Protein AF-A0A956K8D3-F1 (afdb_monomer)

Structure (mmCIF, N/CA/C/O backbone):
data_AF-A0A956K8D3-F1
#
_entry.id   AF-A0A956K8D3-F1
#
loop_
_atom_site.group_PDB
_atom_site.id
_atom_site.type_symbol
_atom_site.label_atom_id
_atom_site.label_alt_id
_atom_site.label_comp_id
_atom_site.label_asym_id
_atom_site.label_entity_id
_atom_site.label_seq_id
_atom_site.pdbx_PDB_ins_code
_atom_site.Cartn_x
_atom_site.Cartn_y
_atom_site.Cartn_z
_atom_site.occupancy
_atom_site.B_iso_or_equiv
_atom_site.auth_seq_id
_atom_site.auth_comp_id
_atom_site.auth_asym_id
_atom_site.auth_atom_id
_atom_site.pdbx_PDB_model_num
ATOM 1 N N . MET A 1 1 ? -39.172 15.515 18.268 1.00 52.19 1 MET A N 1
ATOM 2 C CA . MET A 1 1 ? -38.448 15.051 17.065 1.00 52.19 1 MET A CA 1
ATOM 3 C C . MET A 1 1 ? -37.147 14.419 17.526 1.00 52.19 1 MET A C 1
ATOM 5 O O . MET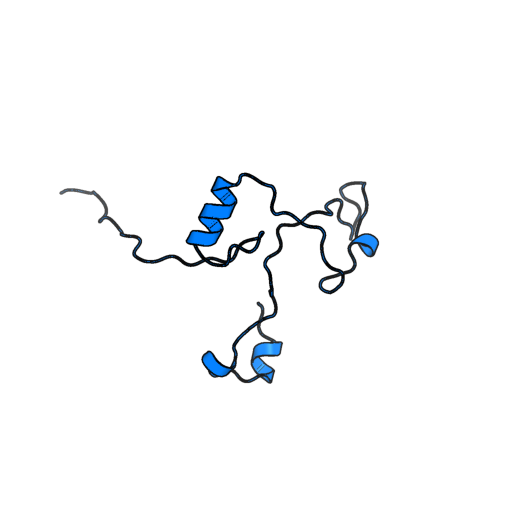 A 1 1 ? -36.376 15.100 18.186 1.00 52.19 1 MET A O 1
ATOM 9 N N . SER A 1 2 ? -36.963 13.117 17.293 1.00 63.44 2 SER A N 1
ATOM 10 C CA . SER A 1 2 ? -35.732 12.402 17.650 1.00 63.44 2 SER A CA 1
ATOM 11 C C . SER A 1 2 ? -34.638 12.799 16.661 1.00 63.44 2 SER A C 1
ATOM 13 O O . SER A 1 2 ? -34.750 12.506 15.477 1.00 63.44 2 SER A O 1
ATOM 15 N N . THR A 1 3 ? -33.616 13.507 17.130 1.00 68.94 3 THR A N 1
ATOM 16 C CA . THR A 1 3 ? -32.465 13.981 16.342 1.00 68.94 3 THR A CA 1
ATOM 17 C C . THR A 1 3 ? -31.327 12.960 16.300 1.00 68.94 3 THR A C 1
ATOM 19 O O . THR A 1 3 ? -30.160 13.328 16.174 1.00 68.94 3 THR A O 1
ATOM 22 N N . ARG A 1 4 ? -31.627 11.663 16.436 1.00 76.50 4 ARG A N 1
ATOM 23 C CA . ARG A 1 4 ? -30.594 10.633 16.317 1.00 76.50 4 ARG A CA 1
ATOM 24 C C . ARG A 1 4 ? -30.403 10.303 14.843 1.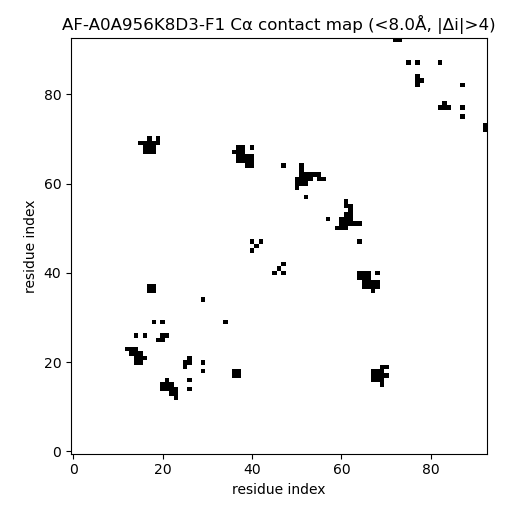00 76.50 4 ARG A C 1
ATOM 26 O O . ARG A 1 4 ? -31.355 9.892 14.187 1.00 76.50 4 ARG A O 1
ATOM 33 N N . ALA A 1 5 ? -29.188 10.519 14.344 1.00 82.50 5 ALA A N 1
ATOM 34 C CA . ALA A 1 5 ? -28.803 10.093 13.006 1.00 82.50 5 ALA A CA 1
ATOM 35 C C . ALA A 1 5 ? -29.099 8.595 12.824 1.00 82.50 5 ALA A C 1
ATOM 37 O O . ALA A 1 5 ? -28.950 7.809 13.766 1.00 82.50 5 ALA A O 1
ATOM 38 N N . GLU A 1 6 ? -29.549 8.227 11.626 1.00 91.44 6 GLU A N 1
ATOM 39 C CA . GLU A 1 6 ? -29.804 6.838 11.253 1.00 91.44 6 GLU A CA 1
ATOM 40 C C . GLU A 1 6 ? -28.517 6.011 11.374 1.00 91.44 6 GLU A C 1
ATOM 42 O O . GLU A 1 6 ? -27.425 6.481 11.047 1.00 91.44 6 GLU A O 1
ATOM 47 N N . ALA A 1 7 ? -28.633 4.790 11.899 1.00 93.88 7 ALA A N 1
ATOM 48 C CA . ALA A 1 7 ? -27.484 3.911 12.069 1.00 93.88 7 ALA A CA 1
ATOM 49 C C . ALA A 1 7 ? -27.033 3.353 10.712 1.00 93.88 7 ALA A C 1
ATOM 51 O O . ALA A 1 7 ? -27.851 2.858 9.941 1.00 93.88 7 ALA A O 1
ATOM 52 N N . ILE A 1 8 ? -25.725 3.385 10.452 1.00 94.69 8 ILE A N 1
ATOM 53 C CA . ILE A 1 8 ? -25.120 2.839 9.233 1.00 94.69 8 ILE A CA 1
ATOM 54 C C . ILE A 1 8 ? -24.437 1.513 9.563 1.00 94.69 8 ILE A C 1
ATOM 56 O O . ILE A 1 8 ? -23.639 1.439 10.499 1.00 94.69 8 ILE A O 1
ATOM 60 N N . ALA A 1 9 ? -24.748 0.468 8.795 1.00 97.31 9 ALA A N 1
ATOM 61 C CA . ALA A 1 9 ? -24.147 -0.852 8.945 1.00 97.31 9 ALA A CA 1
ATOM 62 C C . ALA A 1 9 ? -22.931 -1.024 8.024 1.00 97.31 9 ALA A C 1
ATOM 64 O O . ALA A 1 9 ? -22.963 -0.638 6.856 1.00 97.31 9 ALA A O 1
ATOM 65 N N . ILE A 1 10 ? -21.883 -1.671 8.539 1.00 96.50 10 ILE A N 1
ATOM 66 C CA . ILE A 1 10 ? -20.759 -2.161 7.736 1.00 96.50 10 ILE A CA 1
ATOM 67 C C . ILE A 1 10 ? -21.115 -3.575 7.278 1.00 96.50 10 ILE A C 1
ATOM 69 O O . ILE A 1 10 ? -21.250 -4.474 8.105 1.00 96.50 10 ILE A O 1
ATOM 73 N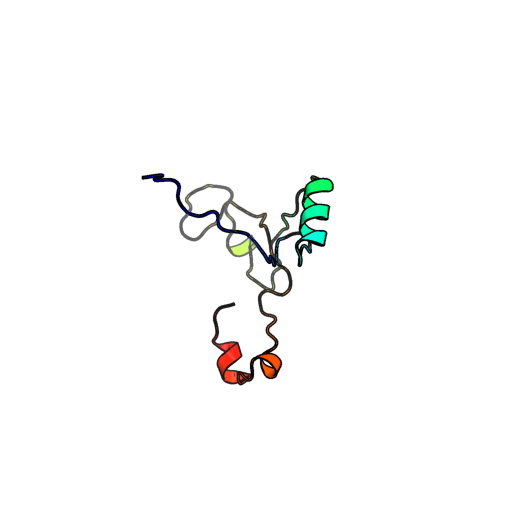 N . VAL A 1 11 ? -21.292 -3.762 5.970 1.00 97.75 11 VAL A N 1
ATOM 74 C CA . VAL A 1 11 ? -21.735 -5.042 5.378 1.00 97.75 11 VAL A CA 1
ATOM 75 C C . VAL A 1 11 ? -20.639 -5.770 4.594 1.00 97.75 11 VAL A C 1
ATOM 77 O O . VAL A 1 11 ? -20.873 -6.866 4.096 1.00 97.75 11 VAL A O 1
ATOM 80 N N . GLY A 1 12 ? -19.446 -5.183 4.480 1.00 97.38 12 GLY A N 1
ATOM 81 C CA . GLY A 1 12 ? -18.313 -5.781 3.779 1.00 97.38 12 GLY A CA 1
ATOM 82 C C . GLY A 1 12 ? -16.989 -5.112 4.142 1.00 97.38 12 GLY A C 1
ATOM 83 O O . GLY A 1 12 ? -16.964 -3.949 4.545 1.00 97.38 12 GLY A O 1
ATOM 84 N N . MET A 1 13 ? -15.900 -5.868 4.009 1.00 97.38 13 MET A N 1
ATOM 85 C CA . MET A 1 13 ? -14.526 -5.430 4.256 1.00 97.38 13 MET A CA 1
ATOM 86 C C . MET A 1 13 ? -13.553 -6.209 3.363 1.00 97.38 13 MET A C 1
ATOM 88 O O . MET A 1 13 ? -13.789 -7.374 3.054 1.00 97.38 13 MET A O 1
ATOM 92 N N . ALA A 1 14 ? -12.469 -5.556 2.959 1.00 97.19 14 ALA A N 1
ATOM 93 C CA . ALA A 1 14 ? -11.343 -6.146 2.244 1.00 97.19 14 ALA A CA 1
ATOM 94 C C . ALA A 1 14 ? -10.088 -5.332 2.580 1.00 97.19 14 ALA A C 1
ATOM 96 O O . ALA A 1 14 ? -10.188 -4.128 2.835 1.00 97.19 14 ALA A O 1
ATOM 97 N N . CYS A 1 15 ? -8.921 -5.969 2.596 1.00 95.56 15 CYS A N 1
ATOM 98 C CA . CYS A 1 15 ? -7.663 -5.295 2.890 1.00 95.56 15 CYS A CA 1
ATOM 99 C C . CYS A 1 15 ? -6.467 -6.010 2.259 1.00 95.56 15 CYS A C 1
ATOM 101 O O . CYS A 1 15 ? -6.536 -7.189 1.931 1.00 95.56 15 CYS A O 1
ATOM 103 N N . ARG A 1 16 ? -5.366 -5.270 2.118 1.00 96.12 16 ARG A N 1
ATOM 104 C CA . ARG A 1 16 ? -4.019 -5.803 1.920 1.00 96.12 16 ARG A CA 1
ATOM 105 C C . ARG A 1 16 ? -3.072 -5.051 2.843 1.00 96.12 16 ARG A C 1
ATOM 107 O O . ARG A 1 16 ? -3.013 -3.823 2.792 1.00 96.12 16 ARG A O 1
ATOM 114 N N . PHE A 1 17 ? -2.364 -5.781 3.691 1.00 95.50 17 PHE A N 1
ATOM 115 C CA . PHE A 1 17 ? -1.471 -5.251 4.712 1.00 95.50 17 PHE A CA 1
ATOM 116 C C . PHE A 1 17 ? -0.144 -6.023 4.740 1.00 95.50 17 PHE A C 1
ATOM 118 O O . PHE A 1 17 ? -0.061 -7.132 4.206 1.00 95.50 17 PHE A O 1
ATOM 125 N N . PRO A 1 18 ? 0.898 -5.455 5.377 1.00 95.12 18 PRO A N 1
ATOM 126 C CA . PRO A 1 18 ? 2.154 -6.161 5.592 1.00 95.12 18 PRO A CA 1
ATOM 127 C C . PRO A 1 18 ? 1.987 -7.464 6.379 1.00 95.12 18 PRO A C 1
ATOM 129 O O . PRO A 1 18 ? 1.051 -7.618 7.165 1.00 95.12 18 PRO A O 1
ATOM 132 N N . GLY A 1 19 ? 2.925 -8.391 6.183 1.00 93.12 19 GLY A N 1
ATOM 133 C CA . GLY A 1 19 ? 2.894 -9.710 6.824 1.00 93.12 19 GLY A CA 1
ATOM 134 C C . GLY A 1 19 ? 2.000 -10.729 6.114 1.00 93.12 19 GLY A C 1
ATOM 135 O O . GLY A 1 19 ? 1.528 -11.665 6.753 1.00 93.12 19 GLY A O 1
ATOM 136 N N . GLY A 1 20 ? 1.745 -10.548 4.813 1.00 93.25 20 GLY A N 1
ATOM 137 C CA . GLY A 1 20 ? 0.930 -11.464 4.007 1.00 93.25 20 GLY A CA 1
ATOM 138 C C . GLY A 1 20 ? -0.576 -11.387 4.280 1.00 93.25 20 GLY A C 1
ATOM 139 O O . GLY A 1 20 ? -1.321 -12.272 3.859 1.00 93.25 20 GLY A O 1
ATOM 140 N N . ALA A 1 21 ? -1.034 -10.343 4.974 1.00 96.38 21 ALA A N 1
ATOM 141 C CA . ALA A 1 21 ? -2.436 -10.130 5.310 1.00 96.38 21 ALA A CA 1
ATOM 142 C C . ALA A 1 21 ? -3.213 -9.586 4.099 1.00 96.38 21 ALA A C 1
ATOM 144 O O . ALA A 1 21 ? -3.360 -8.376 3.931 1.00 96.38 21 ALA A O 1
ATOM 145 N N . ASN A 1 22 ? -3.685 -10.487 3.238 1.00 96.50 22 ASN A N 1
ATOM 146 C CA . ASN A 1 22 ? -4.367 -10.168 1.977 1.00 96.50 22 ASN A CA 1
ATOM 147 C C . ASN A 1 22 ? -5.903 -10.218 2.064 1.00 96.50 22 ASN A C 1
ATOM 149 O O . ASN A 1 22 ? -6.589 -10.082 1.049 1.00 96.50 22 ASN A O 1
ATOM 153 N N . ASP A 1 23 ? -6.429 -10.417 3.271 1.00 97.38 23 ASP A N 1
ATOM 154 C CA . ASP A 1 23 ? -7.850 -10.454 3.594 1.00 97.38 23 ASP A CA 1
ATOM 155 C C . ASP A 1 23 ? -8.060 -10.204 5.110 1.00 97.38 23 ASP A C 1
ATOM 157 O O . ASP A 1 23 ? -7.099 -10.201 5.889 1.00 97.38 23 ASP A O 1
ATOM 161 N N . PRO A 1 24 ? -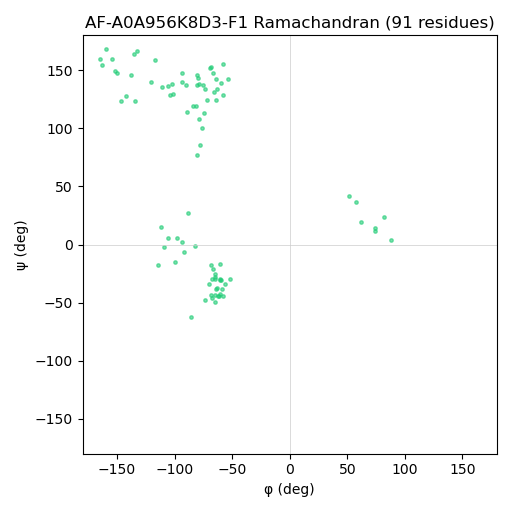9.304 -9.964 5.567 1.00 97.88 24 PRO A N 1
ATOM 162 C CA . PRO A 1 24 ? -9.577 -9.695 6.979 1.00 97.88 24 PRO A CA 1
ATOM 163 C C . PRO A 1 24 ? -9.199 -10.830 7.940 1.00 97.88 24 PRO A C 1
ATOM 165 O O . PRO A 1 24 ? -8.856 -10.559 9.090 1.00 97.88 24 PRO A O 1
ATOM 168 N N . GLU A 1 25 ? -9.267 -12.085 7.493 1.00 97.94 25 GLU A N 1
ATOM 169 C CA . GLU A 1 25 ? -8.991 -13.265 8.321 1.00 97.94 25 GLU A CA 1
ATOM 170 C C . GLU A 1 25 ? -7.485 -13.392 8.579 1.00 97.94 25 GLU A C 1
ATOM 172 O O . GLU A 1 25 ? -7.048 -13.512 9.725 1.00 97.94 25 GLU A O 1
ATOM 177 N N . SER A 1 26 ? -6.677 -13.268 7.527 1.00 97.31 26 SER A N 1
ATOM 178 C CA . SER A 1 26 ? -5.217 -13.218 7.613 1.00 97.31 26 SER A CA 1
ATOM 179 C C . SER A 1 26 ? -4.728 -11.989 8.382 1.00 97.31 26 SER A C 1
ATOM 181 O O . SER A 1 26 ? -3.810 -12.105 9.194 1.00 97.31 26 SER A O 1
ATOM 183 N N . PHE A 1 27 ? -5.375 -10.830 8.218 1.00 97.00 27 PHE A N 1
ATOM 184 C CA . PHE A 1 27 ? -5.084 -9.648 9.031 1.00 97.00 27 PHE A CA 1
ATOM 185 C C . PHE A 1 27 ? -5.346 -9.889 10.521 1.00 97.00 27 PHE A C 1
ATOM 187 O O . PHE A 1 27 ? -4.511 -9.538 11.355 1.00 97.00 27 PHE A O 1
ATOM 194 N N . TRP A 1 28 ? -6.468 -10.524 10.867 1.00 97.56 28 TRP A N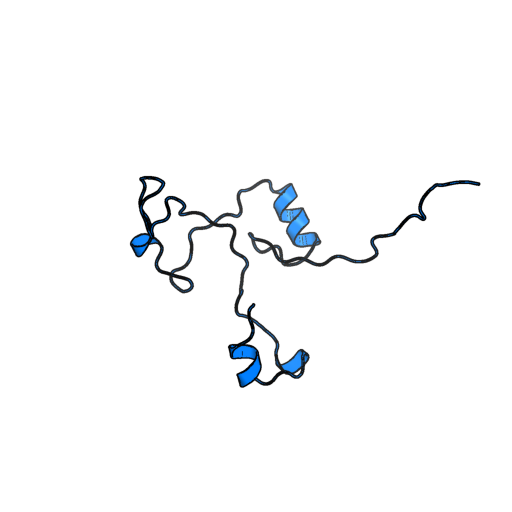 1
ATOM 195 C CA . TRP A 1 28 ? -6.751 -10.883 12.254 1.00 97.56 28 TRP A CA 1
ATOM 196 C C . TRP A 1 28 ? -5.681 -11.822 12.825 1.00 97.56 28 TRP A C 1
ATOM 198 O O . TRP A 1 28 ? -5.183 -11.579 13.923 1.00 97.56 28 TRP A O 1
ATOM 208 N N . GLY A 1 29 ? -5.242 -12.816 12.047 1.00 97.75 29 GLY A N 1
ATOM 209 C CA . GLY A 1 29 ? -4.147 -13.708 12.438 1.00 97.75 29 GLY A CA 1
ATOM 210 C C . GLY A 1 29 ? -2.827 -12.977 12.717 1.00 97.75 29 GLY A C 1
ATOM 211 O O . GLY A 1 29 ? -2.133 -13.304 13.680 1.00 97.75 29 GLY A O 1
ATOM 212 N N . VAL A 1 30 ? -2.495 -11.944 11.933 1.00 96.38 30 VAL A N 1
ATOM 213 C CA . VAL A 1 30 ? -1.325 -11.082 12.190 1.00 96.38 30 VAL A CA 1
ATOM 214 C C . VAL A 1 30 ? -1.453 -10.353 13.532 1.00 96.38 30 VAL A C 1
ATOM 216 O O . VAL A 1 30 ? -0.496 -10.315 14.307 1.00 96.38 30 VAL A O 1
ATOM 219 N N . LEU A 1 31 ? -2.631 -9.799 13.831 1.00 97.00 31 LEU A N 1
ATOM 220 C CA . LEU A 1 31 ? -2.878 -9.096 15.093 1.00 97.00 31 LEU A CA 1
ATOM 221 C C . LEU A 1 31 ? -2.788 -10.035 16.300 1.00 97.00 31 LEU A C 1
ATOM 223 O O . LEU A 1 31 ? -2.168 -9.678 17.301 1.00 97.00 31 LEU A O 1
ATOM 227 N N . GLU A 1 32 ? -3.373 -11.229 16.202 1.00 98.31 32 GLU A N 1
ATOM 228 C CA . GLU A 1 32 ? -3.317 -12.243 17.259 1.00 98.31 32 GLU A CA 1
ATOM 229 C C . GLU A 1 32 ? -1.890 -12.732 17.520 1.00 98.31 32 GLU A C 1
ATOM 231 O O . GLU A 1 32 ? -1.516 -12.947 18.674 1.00 98.31 32 GLU A O 1
ATOM 236 N N . ALA A 1 33 ? -1.075 -12.872 16.469 1.00 97.12 33 ALA A N 1
ATOM 237 C CA . ALA A 1 33 ? 0.328 -13.250 16.609 1.00 97.12 33 ALA A CA 1
ATOM 238 C C . ALA A 1 33 ? 1.151 -12.180 17.349 1.00 97.12 33 ALA A C 1
ATOM 240 O O . ALA A 1 33 ? 2.134 -12.516 18.009 1.00 97.12 33 ALA A O 1
ATOM 241 N N . GLY A 1 34 ? 0.771 -10.899 17.243 1.00 95.38 34 GLY A N 1
ATOM 242 C CA . GLY A 1 34 ? 1.436 -9.789 17.934 1.00 95.38 34 GLY A CA 1
ATOM 243 C C . GLY A 1 34 ? 2.902 -9.587 17.531 1.00 95.38 34 GLY A C 1
ATOM 244 O O . GLY A 1 34 ? 3.673 -8.988 18.282 1.00 95.38 34 GLY A O 1
ATOM 245 N N . LEU A 1 35 ? 3.305 -10.114 16.372 1.00 89.56 35 LEU A N 1
ATOM 246 C CA . LEU A 1 35 ? 4.672 -10.034 15.866 1.00 89.56 35 LEU A CA 1
ATOM 247 C C . LEU A 1 35 ? 4.850 -8.826 14.935 1.00 89.56 35 LEU A C 1
ATOM 249 O O . LEU A 1 35 ? 3.916 -8.452 14.222 1.00 89.56 35 LEU A O 1
ATOM 253 N N . PRO A 1 36 ? 6.049 -8.218 14.906 1.00 92.94 36 PRO A N 1
ATOM 254 C CA . PRO A 1 36 ? 6.362 -7.175 13.940 1.00 92.94 36 PRO A CA 1
ATOM 255 C C . PRO A 1 36 ? 6.316 -7.730 12.509 1.00 92.94 36 PRO A C 1
ATOM 257 O O . PRO A 1 36 ? 6.876 -8.788 12.224 1.00 92.94 36 PRO A O 1
ATOM 260 N N . VAL A 1 37 ? 5.662 -6.988 11.615 1.00 95.19 37 VAL A N 1
ATOM 261 C CA . VAL A 1 37 ? 5.516 -7.315 10.183 1.00 95.19 37 VAL A CA 1
ATOM 262 C C . VAL A 1 37 ? 6.273 -6.346 9.274 1.00 95.19 37 VAL A C 1
ATOM 264 O O . VAL A 1 37 ? 6.019 -6.271 8.074 1.00 95.19 37 VAL A O 1
ATOM 267 N N . ASP A 1 38 ? 7.187 -5.567 9.845 1.00 93.94 38 ASP A N 1
ATOM 268 C CA . ASP A 1 38 ? 8.087 -4.723 9.080 1.00 93.94 38 ASP A C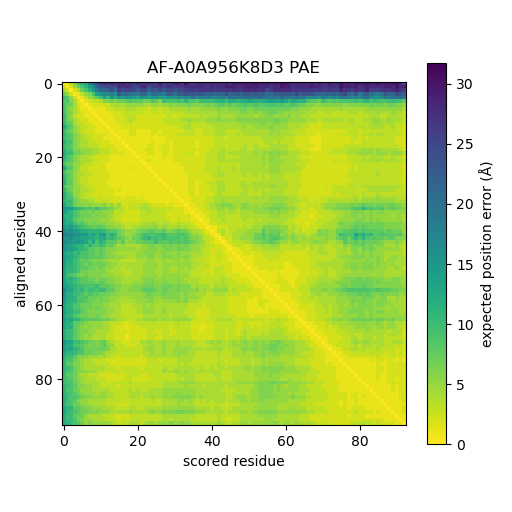A 1
ATOM 269 C C . ASP A 1 38 ? 9.262 -5.545 8.531 1.00 93.94 38 ASP A C 1
ATOM 271 O O . ASP A 1 38 ? 9.764 -6.485 9.155 1.00 93.94 38 ASP A O 1
ATOM 275 N N . SER A 1 39 ? 9.727 -5.177 7.347 1.00 90.06 39 SER A N 1
ATOM 276 C CA . SER A 1 39 ? 10.858 -5.809 6.679 1.00 90.06 39 SER A CA 1
ATOM 277 C C . SER A 1 39 ? 11.824 -4.755 6.160 1.00 90.06 39 SER A C 1
ATOM 279 O O . SER A 1 39 ? 11.512 -3.563 6.096 1.00 90.06 39 SER A O 1
ATOM 281 N N . GLU A 1 40 ? 13.021 -5.187 5.785 1.00 87.62 40 GLU A N 1
ATOM 282 C CA . GLU A 1 40 ? 13.874 -4.349 4.950 1.00 87.62 40 GLU A CA 1
ATOM 283 C C . GLU A 1 40 ? 13.270 -4.248 3.553 1.00 87.62 40 GLU A C 1
ATOM 285 O O . GLU A 1 40 ? 12.530 -5.137 3.112 1.00 87.62 40 GLU A O 1
ATOM 290 N N . ILE A 1 41 ? 13.550 -3.140 2.872 1.00 86.75 41 ILE A N 1
ATOM 291 C CA . ILE A 1 41 ? 13.095 -2.994 1.502 1.00 86.75 41 ILE A CA 1
ATOM 292 C C . ILE A 1 41 ? 13.940 -3.846 0.569 1.00 86.75 41 ILE A C 1
ATOM 294 O O . ILE A 1 41 ? 15.164 -3.922 0.683 1.00 86.75 41 ILE A O 1
ATOM 298 N N . THR A 1 42 ? 13.263 -4.497 -0.361 1.00 80.44 42 THR A N 1
ATOM 299 C CA . THR A 1 42 ? 13.908 -5.322 -1.361 1.00 80.44 42 THR A CA 1
ATOM 300 C C . THR A 1 42 ? 14.487 -4.441 -2.484 1.00 80.44 42 THR A C 1
ATOM 302 O O . THR A 1 42 ? 13.873 -3.432 -2.858 1.00 80.44 42 THR A O 1
ATOM 305 N N . PRO A 1 43 ? 15.661 -4.785 -3.052 1.00 79.62 43 PRO A N 1
ATOM 306 C CA . PRO A 1 43 ? 16.311 -3.963 -4.080 1.00 79.62 43 PRO A CA 1
ATOM 307 C C . PRO A 1 43 ? 15.500 -3.761 -5.370 1.00 79.62 43 PRO A C 1
ATOM 309 O O . PRO A 1 43 ? 15.808 -2.856 -6.141 1.00 79.62 43 PRO A O 1
ATOM 312 N N . ASP A 1 44 ? 14.466 -4.574 -5.623 1.00 82.25 44 ASP A N 1
ATOM 313 C CA . ASP A 1 44 ? 13.543 -4.398 -6.754 1.00 82.25 44 ASP A CA 1
ATOM 314 C C . ASP A 1 44 ? 12.655 -3.149 -6.632 1.00 82.25 44 ASP A C 1
ATOM 316 O O . ASP A 1 44 ? 12.122 -2.685 -7.639 1.00 82.25 44 ASP A O 1
ATOM 320 N N . ARG A 1 45 ? 12.523 -2.573 -5.429 1.00 85.50 45 ARG A N 1
ATOM 321 C CA . ARG A 1 45 ? 11.852 -1.283 -5.210 1.00 85.50 45 ARG A CA 1
ATOM 322 C C . ARG A 1 45 ? 12.818 -0.125 -5.410 1.00 85.50 45 ARG A C 1
ATOM 324 O O . ARG A 1 45 ? 12.605 0.722 -6.273 1.00 85.50 45 ARG A O 1
ATOM 331 N N . PHE A 1 46 ? 13.853 -0.080 -4.576 1.00 86.81 46 PHE A N 1
ATOM 332 C CA . PHE A 1 46 ? 14.947 0.878 -4.646 1.00 86.81 46 PHE A CA 1
ATOM 333 C C . PHE A 1 46 ? 16.125 0.416 -3.784 1.00 86.81 46 PHE A C 1
ATOM 335 O O . PHE A 1 46 ? 15.967 -0.370 -2.850 1.00 86.81 46 PHE A O 1
ATOM 342 N N . ASP A 1 47 ? 17.308 0.950 -4.080 1.00 90.50 47 ASP A N 1
ATOM 343 C CA . ASP A 1 47 ? 18.518 0.723 -3.292 1.00 90.50 47 ASP A CA 1
ATOM 344 C C . ASP A 1 47 ? 18.481 1.561 -2.002 1.00 90.50 47 ASP A C 1
ATOM 346 O O . ASP A 1 47 ? 18.742 2.767 -2.005 1.00 90.50 47 ASP A O 1
ATOM 350 N N . VAL A 1 48 ? 18.119 0.925 -0.885 1.00 91.06 48 VAL A N 1
ATOM 351 C CA . VAL A 1 48 ? 18.068 1.584 0.430 1.00 91.06 48 VAL A CA 1
ATOM 352 C C . VAL A 1 48 ? 19.442 1.972 0.948 1.00 91.06 48 VAL A C 1
ATOM 354 O O . VAL A 1 48 ? 19.555 2.976 1.648 1.00 91.06 48 VAL A O 1
ATOM 357 N N . ASP A 1 49 ? 20.493 1.236 0.592 1.00 91.25 49 ASP A N 1
ATOM 358 C CA . ASP A 1 49 ? 21.842 1.540 1.058 1.00 91.25 49 ASP A CA 1
ATOM 359 C C . ASP A 1 49 ? 22.367 2.821 0.407 1.00 91.25 49 ASP A C 1
ATOM 361 O O . ASP A 1 49 ? 23.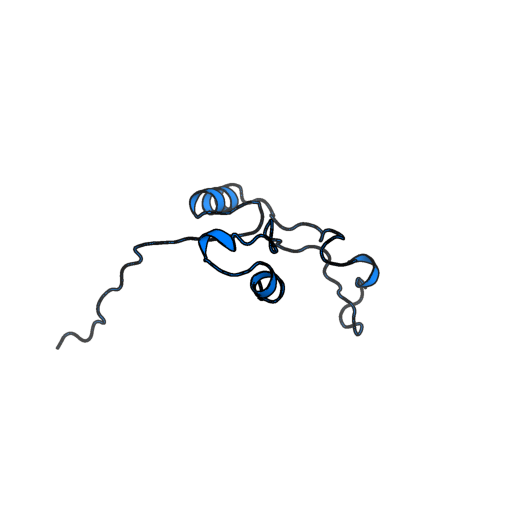012 3.631 1.074 1.00 91.25 49 ASP A O 1
ATOM 365 N N . ALA A 1 50 ? 21.996 3.080 -0.850 1.00 92.94 50 ALA A N 1
ATOM 366 C CA . ALA A 1 50 ? 22.274 4.353 -1.511 1.00 92.94 50 ALA A CA 1
ATOM 367 C C . ALA A 1 50 ? 21.541 5.549 -0.864 1.00 92.94 50 ALA A C 1
ATOM 369 O O . ALA A 1 50 ? 22.028 6.687 -0.920 1.00 92.94 50 ALA A O 1
ATOM 370 N N . LEU A 1 51 ? 20.383 5.316 -0.240 1.00 93.00 51 LEU A N 1
ATOM 371 C CA . LEU A 1 51 ? 19.523 6.356 0.335 1.00 93.00 51 LEU A CA 1
ATOM 372 C C . LEU A 1 51 ? 19.674 6.520 1.850 1.00 93.00 51 LEU A C 1
ATOM 374 O O . LEU A 1 51 ? 19.228 7.531 2.391 1.00 93.00 51 LEU A O 1
ATOM 378 N N . PHE A 1 52 ? 20.296 5.572 2.544 1.00 94.31 52 PHE A N 1
ATOM 379 C CA . PHE A 1 52 ? 20.378 5.606 3.996 1.00 94.31 52 PHE A CA 1
ATOM 380 C C . PHE A 1 52 ? 21.447 6.575 4.514 1.00 94.31 52 PHE A C 1
ATOM 382 O O . PHE A 1 52 ? 22.574 6.601 4.017 1.00 94.31 52 PHE A O 1
ATOM 389 N N . ASP A 1 53 ? 21.104 7.313 5.566 1.00 95.56 53 ASP A N 1
ATOM 390 C CA . ASP A 1 53 ? 22.038 8.031 6.432 1.00 95.56 53 ASP A CA 1
ATOM 391 C C . ASP A 1 53 ? 21.527 7.943 7.881 1.00 95.56 53 ASP A C 1
ATOM 393 O O . ASP A 1 53 ? 20.349 8.223 8.114 1.00 95.56 53 ASP A O 1
ATOM 397 N N . PRO A 1 54 ? 22.349 7.518 8.859 1.00 95.44 54 PRO A N 1
ATOM 398 C CA . PRO A 1 54 ? 21.907 7.435 10.247 1.00 95.44 54 PRO A CA 1
ATOM 399 C C . PRO A 1 54 ? 21.601 8.806 10.875 1.00 95.44 54 PRO A C 1
ATOM 401 O O . PRO A 1 54 ? 20.870 8.839 11.863 1.00 95.44 54 PRO A O 1
ATOM 404 N N . GLU A 1 55 ? 22.136 9.911 10.339 1.00 97.25 55 GLU A N 1
ATOM 405 C CA . GLU A 1 55 ? 21.858 11.266 10.823 1.00 97.25 55 GLU A CA 1
ATOM 406 C C . GLU A 1 55 ? 20.517 11.778 10.258 1.00 97.25 55 GLU A C 1
ATOM 408 O O . GLU A 1 55 ? 20.358 11.929 9.040 1.00 97.25 55 GLU A O 1
ATOM 413 N N . PRO A 1 56 ? 19.526 12.093 11.110 1.00 96.19 56 PRO A N 1
ATOM 414 C CA . PRO A 1 56 ? 18.252 12.623 10.643 1.00 96.19 56 PRO A CA 1
ATOM 415 C C . PRO A 1 56 ? 18.397 13.995 9.970 1.00 96.19 56 PRO A C 1
ATOM 417 O O . PRO A 1 56 ? 19.126 14.868 10.430 1.00 96.19 56 PRO A O 1
ATOM 420 N N . GLY A 1 57 ? 17.626 14.224 8.905 1.00 94.75 57 GLY A N 1
ATOM 421 C CA . GLY A 1 57 ? 17.536 15.536 8.251 1.00 94.75 57 GLY A CA 1
ATOM 422 C C . GLY A 1 57 ? 18.578 15.797 7.160 1.00 94.75 57 GLY A C 1
ATOM 423 O O . GLY A 1 57 ? 18.574 16.886 6.583 1.00 94.75 57 GLY A O 1
ATOM 424 N N . GLN A 1 58 ? 19.424 14.818 6.826 1.00 96.94 58 GLN A N 1
ATOM 425 C CA . GLN A 1 58 ? 20.313 14.919 5.668 1.00 96.94 58 GLN A CA 1
ATOM 426 C C . GLN A 1 58 ? 19.501 14.996 4.356 1.00 96.94 58 GLN A C 1
ATOM 428 O O . GLN A 1 58 ? 18.669 14.120 4.093 1.00 96.94 58 GLN A O 1
ATOM 433 N N . PRO A 1 59 ? 19.701 16.028 3.510 1.00 96.88 59 PRO A N 1
ATOM 434 C CA . PRO A 1 59 ? 18.940 16.187 2.273 1.00 96.88 59 PRO A CA 1
ATOM 435 C C . PRO A 1 59 ? 19.069 14.981 1.333 1.00 96.88 59 PRO A C 1
ATOM 437 O O . PRO A 1 59 ? 20.171 14.553 1.000 1.00 96.88 59 PRO A O 1
ATOM 440 N N . GLY A 1 60 ? 17.930 14.454 0.873 1.00 94.56 60 GLY A N 1
ATOM 441 C CA . GLY A 1 60 ? 17.887 13.307 -0.042 1.00 94.56 60 GLY A CA 1
ATOM 442 C C . GLY A 1 60 ? 18.223 11.957 0.603 1.00 94.56 60 GLY A C 1
ATOM 443 O O . GLY A 1 60 ? 18.417 10.985 -0.126 1.00 94.56 60 GLY A O 1
ATOM 444 N N . LYS A 1 61 ? 18.295 11.885 1.938 1.00 95.94 61 LYS A N 1
ATOM 445 C CA . LYS A 1 61 ? 18.559 10.657 2.696 1.00 95.94 61 LYS A CA 1
ATOM 446 C C . LYS A 1 61 ? 17.389 10.272 3.599 1.00 95.94 61 LYS A C 1
ATOM 448 O O . LYS A 1 61 ? 16.563 11.106 3.965 1.00 95.94 61 LYS A O 1
ATOM 453 N N . THR A 1 62 ? 17.344 8.999 3.978 1.00 93.38 62 THR A N 1
ATOM 454 C CA . THR A 1 62 ? 16.439 8.458 4.999 1.00 93.38 62 THR A CA 1
ATOM 455 C C . THR A 1 62 ? 17.240 7.834 6.136 1.00 93.38 62 THR A C 1
ATOM 457 O O . THR A 1 62 ? 18.207 7.121 5.895 1.00 93.38 62 THR A O 1
ATOM 460 N N . TYR A 1 63 ? 16.805 8.043 7.377 1.00 93.94 63 TYR A N 1
ATOM 461 C CA . TYR A 1 63 ? 17.338 7.329 8.545 1.00 93.94 63 TYR A CA 1
ATOM 462 C C . TYR A 1 63 ? 16.507 6.080 8.897 1.00 93.94 63 TYR A C 1
ATOM 464 O O . TYR A 1 63 ? 16.789 5.387 9.873 1.00 93.94 63 TYR A O 1
ATOM 472 N N . VAL A 1 64 ? 15.470 5.773 8.108 1.00 92.25 64 VAL A N 1
ATOM 473 C CA . VAL A 1 64 ? 14.581 4.615 8.288 1.00 92.25 64 VAL A CA 1
ATOM 474 C C . VAL A 1 64 ? 14.962 3.510 7.302 1.00 92.25 64 VAL A C 1
ATOM 476 O O . VAL A 1 64 ? 15.064 3.763 6.103 1.00 92.25 64 VAL A O 1
ATOM 479 N N . ARG A 1 65 ? 15.146 2.282 7.812 1.00 90.06 65 ARG A N 1
ATOM 480 C CA . ARG A 1 65 ? 15.487 1.077 7.021 1.00 90.06 65 ARG A CA 1
ATOM 481 C C . ARG A 1 65 ? 14.414 -0.008 7.006 1.00 90.06 65 ARG A C 1
ATOM 483 O O . ARG A 1 65 ? 14.471 -0.892 6.157 1.00 90.06 65 ARG A O 1
ATOM 490 N N . ARG A 1 66 ? 13.472 0.032 7.949 1.00 91.69 66 ARG A N 1
ATOM 491 C CA . ARG A 1 66 ? 12.419 -0.978 8.086 1.00 91.69 66 ARG A CA 1
ATOM 492 C C . ARG A 1 66 ? 11.072 -0.375 7.722 1.00 91.69 66 ARG A C 1
ATOM 494 O O . ARG A 1 66 ? 10.763 0.742 8.132 1.00 91.69 66 ARG A O 1
ATOM 501 N N . PHE A 1 67 ? 10.299 -1.115 6.939 1.00 91.69 67 PHE A N 1
ATOM 502 C CA . PHE A 1 67 ? 9.065 -0.653 6.319 1.00 91.69 67 PHE A CA 1
ATOM 503 C C . PHE A 1 67 ? 7.992 -1.734 6.420 1.00 91.69 67 PHE A C 1
ATOM 505 O O . PHE A 1 67 ? 8.284 -2.922 6.316 1.00 91.69 67 PHE A O 1
ATOM 512 N N . GLY A 1 68 ? 6.737 -1.323 6.577 1.00 92.62 68 GLY A N 1
ATOM 513 C CA . GLY A 1 68 ? 5.605 -2.209 6.328 1.00 92.62 68 GLY A CA 1
ATOM 514 C C . GLY A 1 68 ? 5.367 -2.291 4.825 1.00 92.62 68 GLY A C 1
ATOM 515 O O . GLY A 1 68 ? 4.916 -1.313 4.232 1.00 92.62 68 GLY A O 1
ATOM 516 N N . LEU A 1 69 ? 5.688 -3.428 4.212 1.00 90.75 69 LEU A N 1
ATOM 517 C CA . LEU A 1 69 ? 5.555 -3.632 2.770 1.00 90.75 69 LEU A CA 1
ATOM 518 C C . LEU A 1 69 ? 4.366 -4.537 2.467 1.00 90.75 69 LEU A C 1
ATOM 520 O O . LEU A 1 69 ? 4.175 -5.552 3.130 1.00 90.75 69 LEU A O 1
ATOM 524 N N . VAL A 1 70 ? 3.584 -4.169 1.454 1.00 91.94 70 VAL A N 1
ATOM 525 C CA . VAL A 1 70 ? 2.553 -5.041 0.882 1.00 91.94 70 VAL A CA 1
ATOM 526 C C . VAL A 1 70 ? 3.174 -5.856 -0.250 1.00 91.94 70 VAL A C 1
ATOM 528 O O . VAL A 1 70 ? 3.940 -5.326 -1.064 1.00 91.94 70 VAL A O 1
ATOM 531 N N . ASP A 1 71 ? 2.830 -7.139 -0.298 1.00 87.50 71 ASP A N 1
ATOM 532 C CA . ASP A 1 71 ? 3.284 -8.053 -1.341 1.00 87.50 71 ASP A CA 1
ATOM 533 C C . ASP A 1 71 ? 2.694 -7.679 -2.705 1.00 87.50 71 ASP A C 1
ATOM 535 O O . ASP A 1 71 ? 1.566 -7.194 -2.805 1.00 87.50 71 ASP A O 1
ATOM 539 N N . ASP A 1 72 ? 3.463 -7.931 -3.766 1.00 88.38 72 ASP A N 1
ATOM 540 C CA . ASP A 1 72 ? 3.01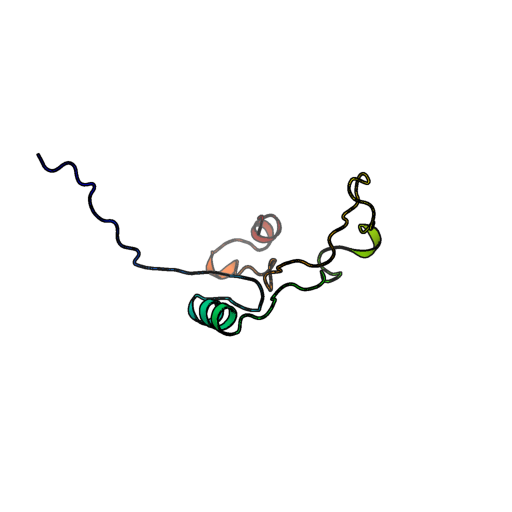2 -7.782 -5.155 1.00 88.38 72 ASP A CA 1
ATOM 541 C C . ASP A 1 72 ? 2.369 -6.413 -5.473 1.00 88.38 72 ASP A C 1
ATOM 543 O O . ASP A 1 72 ? 1.368 -6.328 -6.175 1.00 88.38 72 ASP A O 1
ATOM 547 N N . LEU A 1 73 ? 2.945 -5.310 -4.966 1.00 88.00 73 LEU A N 1
ATOM 548 C CA . LEU A 1 73 ? 2.416 -3.950 -5.211 1.00 88.00 73 LEU A CA 1
ATOM 549 C C . LEU A 1 73 ? 2.182 -3.640 -6.702 1.00 88.00 73 LEU A C 1
ATOM 551 O O . LEU A 1 73 ? 1.336 -2.824 -7.013 1.00 88.00 73 LEU A O 1
ATOM 555 N N . ALA A 1 74 ? 2.959 -4.231 -7.617 1.00 89.62 74 ALA A N 1
ATOM 556 C CA . ALA A 1 74 ? 2.825 -3.973 -9.054 1.00 89.62 74 ALA A CA 1
ATOM 557 C C . ALA A 1 74 ? 1.868 -4.951 -9.765 1.00 89.62 74 ALA A C 1
ATOM 559 O O . ALA A 1 74 ? 1.610 -4.791 -10.960 1.00 89.62 74 ALA A O 1
ATOM 560 N N . GLY A 1 75 ? 1.378 -5.979 -9.070 1.00 92.69 75 GLY A N 1
ATOM 561 C CA . GLY A 1 75 ? 0.487 -6.986 -9.626 1.00 92.69 75 GLY A CA 1
ATOM 562 C C . GLY A 1 75 ? -0.910 -6.430 -9.868 1.00 92.69 75 GLY A C 1
ATOM 563 O O . GLY A 1 75 ? -1.572 -5.938 -8.956 1.00 92.69 75 GLY A O 1
ATOM 564 N N . PHE A 1 76 ? -1.385 -6.540 -11.108 1.00 96.12 76 PHE A N 1
ATOM 565 C CA . PHE A 1 76 ? -2.713 -6.079 -11.501 1.00 96.12 76 PHE A CA 1
ATOM 566 C C . PHE A 1 76 ? -3.309 -6.972 -12.595 1.00 96.12 76 PHE A C 1
ATOM 568 O O . PHE A 1 76 ? -2.724 -7.139 -13.669 1.00 96.12 76 PHE A O 1
ATOM 575 N N . ASP A 1 77 ? -4.497 -7.532 -12.345 1.00 96.94 77 ASP A N 1
ATOM 576 C CA . ASP A 1 77 ? -5.230 -8.354 -13.317 1.00 96.94 77 ASP A CA 1
ATOM 577 C C . ASP A 1 77 ? -5.972 -7.471 -14.333 1.00 96.94 77 ASP A C 1
ATOM 579 O O . ASP A 1 77 ? -7.185 -7.253 -14.270 1.00 96.94 77 ASP A O 1
ATOM 583 N N . ASN A 1 78 ? -5.222 -6.926 -15.289 1.00 97.81 78 ASN A N 1
ATOM 584 C CA . ASN A 1 78 ? -5.773 -6.029 -16.302 1.00 97.81 78 ASN A CA 1
ATOM 585 C C . ASN A 1 78 ? -6.860 -6.688 -17.175 1.00 97.81 78 ASN A C 1
ATOM 587 O O . ASN A 1 78 ? -7.793 -6.008 -17.605 1.00 97.81 78 ASN A O 1
ATOM 591 N N . GLY A 1 79 ? -6.789 -8.006 -17.389 1.00 98.06 79 GLY A N 1
ATOM 592 C CA . GLY A 1 79 ? -7.731 -8.760 -18.208 1.00 98.06 79 GLY A CA 1
ATOM 593 C C . GLY A 1 79 ? -9.103 -8.829 -17.552 1.00 98.06 79 GLY A C 1
ATOM 594 O O . GLY A 1 79 ? -10.112 -8.578 -18.217 1.00 98.06 79 GLY A O 1
ATOM 595 N N . PHE A 1 80 ? -9.138 -9.080 -16.240 1.00 98.25 80 PHE A N 1
ATOM 596 C CA . PHE A 1 80 ? -10.364 -9.037 -15.447 1.00 98.25 80 PHE A CA 1
ATOM 597 C C . PHE A 1 80 ? -11.046 -7.665 -15.525 1.00 98.25 80 PHE A C 1
ATOM 599 O O . PHE A 1 80 ? -12.252 -7.580 -15.771 1.00 98.25 80 PHE A O 1
ATOM 606 N N . PHE A 1 81 ? -10.267 -6.586 -15.403 1.00 97.69 81 PHE A N 1
ATOM 607 C CA . PHE A 1 81 ? -10.779 -5.213 -15.465 1.00 97.69 81 PHE A CA 1
ATOM 608 C C . PHE A 1 81 ? -10.977 -4.675 -16.889 1.00 97.69 81 PHE A C 1
ATOM 610 O O . PHE A 1 81 ? -11.477 -3.563 -17.051 1.00 97.69 81 PHE A O 1
ATOM 617 N N . ARG A 1 82 ? -10.647 -5.462 -17.923 1.00 97.81 82 ARG A N 1
ATOM 618 C CA . ARG A 1 82 ? -10.728 -5.073 -19.343 1.00 97.81 82 ARG A CA 1
ATOM 619 C C . ARG A 1 82 ? -9.907 -3.821 -19.673 1.00 97.81 82 ARG A C 1
ATOM 621 O O . ARG A 1 82 ? -10.317 -3.011 -20.502 1.00 97.81 82 ARG A O 1
ATOM 628 N N . ILE A 1 83 ? -8.750 -3.690 -19.034 1.00 97.94 83 ILE A N 1
ATOM 629 C CA . ILE A 1 83 ? -7.770 -2.625 -19.258 1.00 97.94 83 ILE A CA 1
ATOM 630 C C . ILE A 1 83 ? -6.636 -3.193 -20.111 1.00 97.94 83 ILE A C 1
ATOM 632 O O . ILE A 1 83 ? -6.195 -4.325 -19.906 1.00 97.94 83 ILE A O 1
ATOM 636 N N . SER A 1 84 ? -6.157 -2.432 -21.096 1.00 98.06 84 SER A N 1
ATOM 637 C CA . SER A 1 84 ? -5.036 -2.896 -21.915 1.00 98.06 84 SER A CA 1
ATOM 638 C C . SER A 1 84 ? -3.741 -2.962 -21.097 1.00 98.06 84 SER A C 1
ATOM 640 O O . SER A 1 84 ? -3.526 -2.192 -20.163 1.00 98.06 84 SER A O 1
ATOM 642 N N . ALA A 1 85 ? -2.813 -3.841 -21.484 1.00 96.56 85 ALA A N 1
ATOM 643 C CA . ALA A 1 85 ? -1.503 -3.907 -20.831 1.00 96.56 85 ALA A CA 1
ATOM 644 C C . ALA A 1 85 ? -0.722 -2.582 -20.922 1.00 96.56 85 ALA A C 1
ATOM 646 O O . ALA A 1 85 ? 0.055 -2.262 -20.025 1.00 96.56 85 ALA A O 1
ATOM 647 N N . ALA A 1 86 ? -0.935 -1.811 -21.994 1.00 97.06 86 ALA A N 1
ATOM 648 C CA . ALA A 1 86 ? -0.321 -0.501 -22.162 1.00 97.06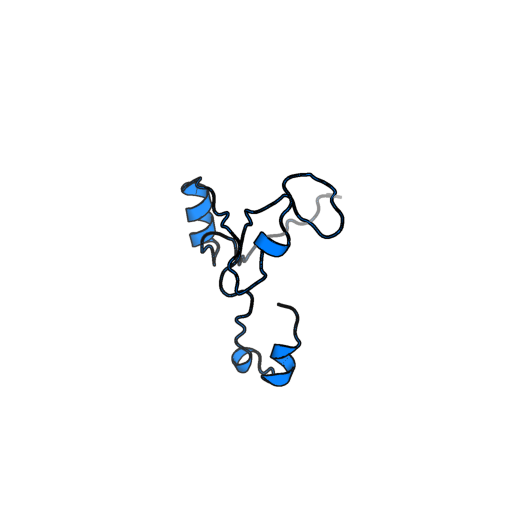 86 ALA A CA 1
ATOM 649 C C . ALA A 1 86 ? -0.861 0.507 -21.141 1.00 97.06 86 ALA A C 1
ATOM 651 O O . ALA A 1 86 ? -0.065 1.191 -20.510 1.00 97.06 86 ALA A O 1
ATOM 652 N N . GLU A 1 87 ? -2.180 0.566 -20.943 1.00 97.31 87 GLU A N 1
ATOM 653 C CA . GLU A 1 87 ? -2.801 1.442 -19.942 1.00 97.31 87 GLU A CA 1
ATOM 654 C C . GLU A 1 87 ? -2.404 1.035 -18.522 1.00 97.31 87 GLU A C 1
ATOM 656 O O . GLU A 1 87 ? -1.915 1.874 -17.773 1.00 97.31 87 GLU A O 1
ATOM 661 N N . ALA A 1 88 ? -2.517 -0.254 -18.183 1.00 97.38 88 ALA A N 1
ATOM 662 C CA . ALA A 1 88 ? -2.191 -0.767 -16.852 1.00 97.38 88 ALA A CA 1
ATOM 663 C C . ALA A 1 88 ? -0.754 -0.430 -16.416 1.00 97.38 88 ALA A C 1
ATOM 665 O O . ALA A 1 88 ? -0.511 -0.158 -15.247 1.00 97.38 88 ALA A O 1
ATOM 666 N N . ARG A 1 89 ? 0.203 -0.392 -17.355 1.00 95.44 89 ARG A N 1
ATOM 667 C CA . ARG A 1 89 ? 1.607 -0.053 -17.070 1.00 95.44 89 ARG A CA 1
ATOM 668 C C . ARG A 1 89 ? 1.812 1.391 -16.593 1.00 95.44 89 ARG A C 1
ATOM 670 O O . ARG A 1 89 ? 2.822 1.667 -15.953 1.00 95.44 89 ARG A O 1
ATOM 677 N N . TYR A 1 90 ? 0.910 2.299 -16.951 1.00 96.31 90 TYR A N 1
ATOM 678 C CA . TYR A 1 90 ? 0.972 3.715 -16.578 1.00 96.31 90 TYR A CA 1
ATOM 679 C C . TYR A 1 90 ? -0.036 4.086 -15.488 1.00 96.31 90 TYR A C 1
ATOM 681 O O . TYR A 1 90 ? -0.180 5.266 -15.176 1.00 96.31 90 TYR A O 1
ATOM 689 N N . MET A 1 91 ? -0.748 3.104 -14.933 1.00 96.56 91 MET A N 1
ATOM 690 C CA . MET A 1 91 ? -1.605 3.319 -13.777 1.00 96.56 91 MET A CA 1
ATOM 691 C C . MET A 1 91 ? -0.762 3.311 -12.507 1.00 96.56 91 MET A C 1
ATOM 693 O O . MET A 1 91 ? 0.115 2.462 -12.343 1.00 96.56 91 MET A O 1
ATOM 697 N N . ASP A 1 92 ? -1.063 4.246 -11.611 1.00 94.12 92 ASP A N 1
ATOM 698 C CA . ASP A 1 92 ? -0.541 4.199 -10.252 1.00 94.12 92 ASP A CA 1
ATOM 699 C C . ASP A 1 92 ? -1.140 2.972 -9.531 1.00 94.12 92 ASP A C 1
ATOM 701 O O . ASP A 1 92 ? -2.358 2.766 -9.629 1.00 94.12 92 ASP A O 1
ATOM 705 N N . PRO A 1 93 ? -0.310 2.151 -8.857 1.00 91.62 93 PRO A N 1
ATOM 706 C CA . PRO A 1 93 ? -0.775 1.059 -8.003 1.00 91.62 93 PRO A CA 1
ATOM 707 C C . PRO A 1 93 ? -1.647 1.489 -6.819 1.00 91.62 93 PRO A C 1
ATOM 709 O O . PRO A 1 93 ? -1.386 2.572 -6.244 1.00 91.62 93 PRO A O 1
#

Sequence (93 aa):
MSTRAEAIAIVGMACRFPGGANDPESFWGVLEAGLPVDSEITPDRFDVDALFDPEPGQPGKTYVRRFGLVDDLAGFDNGFFRISAAEARYMDP

Mean predicted aligned error: 5.0 Å

Secondary structure (DSSP, 8-state):
---PPPP---------BTTTB-SHHHHHHHHHHT----EEPPTTT--HHHHB-SSTT-TT-BS--EE---TTTT---HHHHT--HHHHTTS--

Radius of gyration: 19.78 Å; Cα contacts (8 Å, |Δi|>4): 85; chains: 1; bounding box: 61×30×40 Å

Solvent-accessible surface area (backbone atoms only — not comparable to full-atom values): 6216 Å² total; per-residue (Å²): 132,85,86,71,77,81,86,82,84,88,90,79,87,79,48,76,40,43,71,80,11,67,33,66,68,48,40,49,52,48,61,74,66,69,61,88,45,61,39,69,76,55,69,92,80,47,63,58,77,84,31,52,35,87,62,79,84,46,87,91,46,36,64,74,67,69,40,74,53,58,79,67,65,86,68,71,70,34,74,84,72,71,43,52,75,74,58,56,72,74,50,85,118

Foldseek 3Di:
DDPDDDDDDDPDDFDFWAPRCGGPVSVVVCVVVVDDRKDFDDPVVPDLVVADDCDPPDPSHDNDGIDTDTPPLLDDPCVVVVHDPVRSVPDHD

pLDDT: mean 92.67, std 7.35, range [52.19, 98.31]

Nearest PDB structures (foldseek):
  7zm9-assembly1_A  TM=9.763E-01  e=1.445E-05  Brevibacillus brevis NBRC 100599
  7zsk-assembly1_D  TM=9.782E-01  e=1.353E-05  Brevibacillus brevis NBRC 100599
  4mz0-assembly1_A  TM=9.501E-01  e=8.007E-06  Moorena producens 3L
  7zsk-assembly1_C  TM=9.726E-01  e=3.621E-05  Brevibacillus brevis NBRC 100599
  4tkt-assembly1_A  TM=9.484E-01  e=4.409E-05  Streptomyces platensis subsp. rosaceus